Protein AF-A0A953W925-F1 (afdb_monomer)

Foldseek 3Di:
DDPPDDPCVLPPPPLDDDQLVPDPDQAQSDSWQFPPDPDTDDDDDPPDPDPCDDDDDDDDDDDDDDPDQWDADPDPPDPDGIDGDPDLDDPRRHLPDPSLVVCSVVRHGSSD

pLDDT: mean 77.15, std 16.93, range [35.47, 95.81]

Secondary structure (DSSP, 8-state):
--PPP-TTGGG-----PPPTTT--SSB-S--PPPTT-SS-------S-----PPPPP---------S--EEE---TTSS-SEEE-S-S--TT-BTT-TTHHHHHHHTS----

Radius of gyration: 17.95 Å; Cα contacts (8 Å, |Δi|>4): 95; chains: 1; bounding box: 37×46×54 Å

Mean predicted aligned error: 10.55 Å

Structure (mmCIF, N/CA/C/O backbone):
data_AF-A0A953W925-F1
#
_entry.id   AF-A0A953W925-F1
#
loop_
_atom_site.group_PDB
_atom_site.id
_atom_site.type_symbol
_atom_site.label_atom_id
_atom_site.label_alt_id
_atom_site.label_comp_id
_atom_site.label_asym_id
_atom_site.label_entity_id
_atom_site.label_seq_id
_atom_site.pdbx_PDB_ins_code
_atom_site.Cartn_x
_atom_site.Cartn_y
_atom_site.Cartn_z
_atom_site.occupancy
_atom_s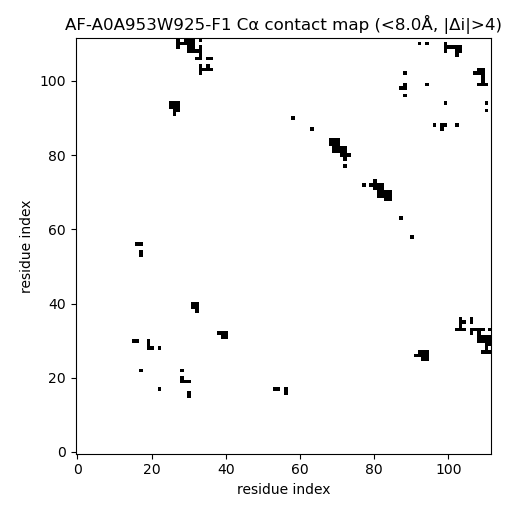ite.B_iso_or_equiv
_atom_site.auth_seq_id
_atom_site.auth_comp_id
_atom_site.auth_asym_id
_atom_site.auth_atom_id
_atom_site.pdbx_PDB_model_num
ATOM 1 N N . MET A 1 1 ? 0.758 34.241 -12.771 1.00 38.09 1 MET A N 1
ATOM 2 C CA . MET A 1 1 ? -0.060 33.370 -13.642 1.00 38.09 1 MET A CA 1
ATOM 3 C C . MET A 1 1 ? 0.405 31.938 -13.432 1.00 38.09 1 MET A C 1
ATOM 5 O O . MET A 1 1 ? 1.336 31.488 -14.083 1.00 38.09 1 MET A O 1
ATOM 9 N N . THR A 1 2 ? -0.145 31.274 -12.419 1.00 38.50 2 THR A N 1
ATOM 10 C CA . THR A 1 2 ? 0.159 29.880 -12.080 1.00 38.50 2 THR A CA 1
ATOM 11 C C . THR A 1 2 ? -0.428 28.980 -13.160 1.00 38.50 2 THR A C 1
ATOM 13 O O . THR A 1 2 ? -1.640 28.940 -13.356 1.00 38.50 2 THR A O 1
ATOM 16 N N . ARG A 1 3 ? 0.440 28.304 -13.915 1.00 41.81 3 ARG A N 1
ATOM 17 C CA . ARG A 1 3 ? 0.041 27.297 -14.901 1.00 41.81 3 ARG A CA 1
ATOM 18 C C . ARG A 1 3 ? -0.669 26.176 -14.138 1.00 41.81 3 ARG A C 1
ATOM 20 O O . ARG A 1 3 ? -0.060 25.560 -13.268 1.00 41.81 3 ARG A O 1
ATOM 27 N N . ALA A 1 4 ? -1.953 25.964 -14.418 1.00 45.94 4 ALA A N 1
ATOM 28 C CA . ALA A 1 4 ? -2.669 24.796 -13.927 1.00 45.94 4 ALA A CA 1
ATOM 29 C C . ALA A 1 4 ? -1.929 23.546 -14.422 1.00 45.94 4 ALA A C 1
ATOM 31 O O . ALA A 1 4 ? -1.647 23.433 -15.616 1.00 45.94 4 ALA A O 1
ATOM 32 N N . ALA A 1 5 ? -1.556 22.658 -13.500 1.00 47.78 5 ALA A N 1
ATOM 33 C CA . ALA A 1 5 ? -1.031 21.350 -13.854 1.00 47.78 5 ALA A CA 1
ATOM 34 C C . ALA A 1 5 ? -2.120 20.597 -14.628 1.00 47.78 5 ALA A C 1
ATOM 36 O O . ALA A 1 5 ? -3.270 20.554 -14.190 1.00 47.78 5 ALA A O 1
ATOM 37 N N . ASP A 1 6 ? -1.760 20.066 -15.794 1.00 44.81 6 ASP A N 1
ATOM 38 C CA . ASP A 1 6 ? -2.666 19.309 -16.649 1.00 44.81 6 ASP A CA 1
ATOM 39 C C . ASP A 1 6 ? -3.135 18.043 -15.901 1.00 44.81 6 ASP A C 1
ATOM 41 O O . ASP A 1 6 ? -2.304 17.186 -15.584 1.00 44.81 6 ASP A O 1
ATOM 45 N N . PRO A 1 7 ? -4.437 17.900 -15.588 1.00 45.41 7 PRO A N 1
ATOM 46 C CA . PRO A 1 7 ? -4.954 16.748 -14.853 1.00 45.41 7 PRO A CA 1
ATOM 47 C C . PRO A 1 7 ? -4.813 15.426 -15.628 1.00 45.41 7 PRO A C 1
ATOM 49 O O . PRO A 1 7 ? -4.974 14.360 -15.035 1.00 45.41 7 PRO A O 1
ATOM 52 N N . LEU A 1 8 ? -4.486 15.470 -16.926 1.00 41.72 8 LEU A N 1
ATOM 53 C CA . LEU A 1 8 ? -4.228 14.285 -17.749 1.00 41.72 8 LEU A CA 1
ATOM 54 C C . LEU A 1 8 ? -2.772 13.800 -17.689 1.00 41.72 8 LEU A C 1
ATOM 56 O O . LEU A 1 8 ? -2.513 12.636 -17.998 1.00 41.72 8 LEU A O 1
ATOM 60 N N . ALA A 1 9 ? -1.826 14.623 -17.221 1.00 40.31 9 ALA A N 1
ATOM 61 C CA . ALA A 1 9 ? -0.430 14.206 -17.049 1.00 40.31 9 ALA A CA 1
ATOM 62 C C . ALA A 1 9 ? -0.245 13.182 -15.910 1.00 40.31 9 ALA A C 1
ATOM 64 O O . ALA A 1 9 ? 0.750 12.467 -15.875 1.00 40.31 9 ALA A O 1
ATOM 65 N N . ALA A 1 10 ? -1.224 13.057 -15.006 1.00 38.75 10 ALA A N 1
ATOM 66 C CA . ALA A 1 10 ? -1.215 12.078 -13.917 1.00 38.75 10 ALA A CA 1
ATOM 67 C C . ALA A 1 10 ? -1.513 10.631 -14.373 1.00 38.75 10 ALA A C 1
ATOM 69 O O . ALA A 1 10 ? -1.456 9.709 -13.562 1.00 38.75 10 ALA A O 1
ATOM 70 N N . PHE A 1 11 ? -1.851 10.417 -15.652 1.00 35.47 11 PHE A N 1
ATOM 71 C CA . PHE A 1 11 ? -2.265 9.112 -16.184 1.00 35.47 11 PHE A CA 1
ATOM 72 C C . PHE A 1 11 ? -1.233 8.416 -17.077 1.00 35.47 11 PHE A C 1
ATOM 74 O O . PHE A 1 11 ? -1.544 7.379 -17.670 1.00 35.47 11 PHE A O 1
ATOM 81 N N . THR A 1 12 ? 0.013 8.890 -17.132 1.00 35.78 12 THR A N 1
ATOM 82 C CA . THR A 1 12 ? 1.114 8.046 -17.609 1.00 35.78 12 THR A CA 1
ATOM 83 C C . THR A 1 12 ? 1.436 7.034 -16.517 1.00 35.78 12 THR A C 1
ATOM 85 O O . THR A 1 12 ? 2.315 7.257 -15.690 1.00 35.78 12 THR A O 1
ATOM 88 N N . ARG A 1 13 ? 0.684 5.925 -16.472 1.00 44.69 13 ARG A N 1
ATOM 89 C CA . ARG A 1 13 ? 1.057 4.772 -15.649 1.00 44.69 13 ARG A CA 1
ATOM 90 C C . ARG A 1 13 ? 2.478 4.395 -16.058 1.00 44.69 13 ARG A C 1
ATOM 92 O O . ARG A 1 13 ? 2.672 3.906 -17.167 1.00 44.69 13 ARG A O 1
ATOM 99 N N . GLN A 1 14 ? 3.458 4.621 -15.188 1.00 42.22 14 GLN A N 1
ATOM 100 C CA . GLN A 1 14 ? 4.743 3.945 -15.290 1.00 42.22 14 GLN A CA 1
ATOM 101 C C . GLN A 1 14 ? 4.453 2.449 -15.118 1.00 42.22 14 GLN A C 1
ATOM 103 O O . GLN A 1 14 ? 4.356 1.935 -14.008 1.00 42.22 14 GLN A O 1
ATOM 108 N N . THR A 1 15 ? 4.158 1.760 -16.221 1.00 44.69 15 THR A N 1
ATOM 109 C CA . THR A 1 15 ? 3.774 0.341 -16.206 1.00 44.69 15 THR A CA 1
ATOM 110 C C . THR A 1 15 ? 4.974 -0.585 -16.122 1.00 44.69 15 THR A C 1
ATOM 112 O O . THR A 1 15 ? 4.805 -1.791 -15.956 1.00 44.69 15 THR A O 1
ATOM 115 N N . GLU A 1 16 ? 6.179 -0.037 -16.206 1.00 52.75 16 GLU A N 1
ATOM 116 C CA . GLU A 1 16 ? 7.408 -0.803 -16.275 1.00 52.75 16 GLU A CA 1
ATOM 117 C C . GLU A 1 16 ? 8.236 -0.547 -15.025 1.00 52.75 16 GLU A C 1
ATOM 119 O O . GLU A 1 16 ? 9.067 0.354 -14.962 1.00 52.75 16 GLU A O 1
ATOM 124 N N . GLY A 1 17 ? 7.978 -1.355 -13.995 1.00 51.94 17 GLY A N 1
ATOM 125 C CA . GLY A 1 17 ? 8.949 -1.522 -12.925 1.00 51.94 17 GLY A CA 1
ATOM 126 C C . GLY A 1 17 ? 10.288 -2.021 -13.496 1.00 51.94 17 GLY A C 1
ATOM 127 O O . GLY A 1 17 ? 10.312 -2.679 -14.546 1.00 51.94 17 GLY A O 1
ATOM 128 N N . PRO A 1 18 ? 11.408 -1.721 -12.824 1.00 54.47 18 PRO A N 1
ATOM 129 C 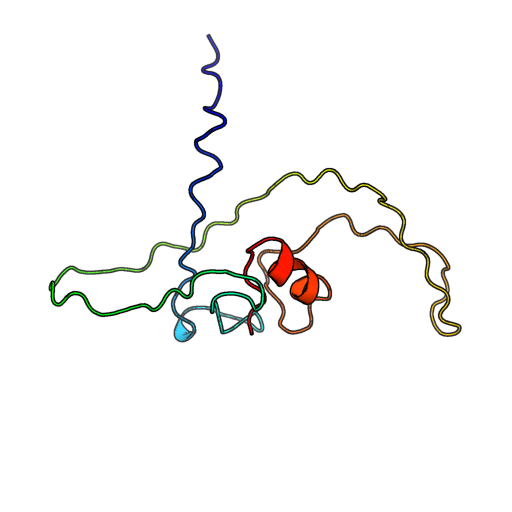CA . PRO A 1 18 ? 12.716 -2.210 -13.219 1.00 54.47 18 PRO A CA 1
ATOM 130 C C . PRO A 1 18 ? 12.705 -3.739 -13.231 1.00 54.47 18 PRO A C 1
ATOM 132 O O . PRO A 1 18 ? 11.892 -4.363 -12.529 1.00 54.47 18 PRO A O 1
ATOM 135 N N . PRO A 1 19 ? 13.577 -4.359 -14.036 1.00 56.78 19 PRO A N 1
ATOM 136 C CA . PRO A 1 19 ? 13.667 -5.802 -14.069 1.00 56.78 19 PRO A CA 1
ATOM 137 C C . PRO A 1 19 ? 13.947 -6.358 -12.650 1.00 56.78 19 PRO A C 1
ATOM 139 O O . PRO A 1 19 ? 14.535 -5.675 -11.800 1.00 56.78 19 PRO A O 1
ATOM 142 N N . PRO A 1 20 ? 13.436 -7.568 -12.334 1.00 56.03 20 PRO A N 1
ATOM 143 C CA . PRO A 1 20 ? 13.420 -8.136 -10.980 1.00 56.03 20 PRO A CA 1
ATOM 144 C C . PRO A 1 20 ? 14.764 -8.105 -10.254 1.00 56.03 20 PRO A C 1
ATOM 146 O O . PRO A 1 20 ? 14.817 -8.038 -9.028 1.00 56.03 20 PRO A O 1
ATOM 149 N N . ASP A 1 21 ? 15.843 -8.219 -11.016 1.00 58.50 21 ASP A N 1
ATOM 150 C CA . ASP A 1 21 ? 17.236 -8.280 -10.602 1.00 58.50 21 ASP A CA 1
ATOM 151 C C . ASP A 1 21 ? 17.771 -6.949 -10.051 1.00 58.50 21 ASP A C 1
ATOM 153 O O . ASP A 1 21 ? 18.658 -6.973 -9.198 1.00 58.50 21 ASP A O 1
ATOM 157 N N . GLN A 1 22 ? 17.178 -5.811 -10.419 1.00 61.91 22 GLN A N 1
ATOM 158 C CA . GLN A 1 22 ? 17.632 -4.480 -9.994 1.00 61.91 22 GLN A CA 1
ATOM 159 C C . GLN A 1 22 ? 16.995 -3.976 -8.692 1.00 61.91 22 GLN A C 1
ATOM 161 O O . GLN A 1 22 ? 17.512 -3.055 -8.053 1.00 61.91 22 GLN A O 1
ATOM 166 N N . ALA A 1 23 ? 15.896 -4.585 -8.242 1.00 63.72 23 ALA A N 1
ATOM 167 C CA . ALA A 1 23 ? 15.231 -4.182 -7.007 1.00 63.72 23 ALA A CA 1
ATOM 168 C C . ALA A 1 23 ? 16.023 -4.649 -5.769 1.00 63.72 23 ALA A C 1
ATOM 170 O O . ALA A 1 23 ? 16.013 -5.829 -5.411 1.00 63.72 23 ALA A O 1
ATOM 171 N N . LYS A 1 24 ? 16.698 -3.730 -5.067 1.00 65.44 24 LYS A N 1
ATOM 172 C CA . LYS A 1 24 ? 17.314 -4.022 -3.759 1.00 65.44 24 LYS A CA 1
ATOM 173 C C . LYS A 1 24 ? 16.226 -4.149 -2.682 1.00 65.44 24 LYS A C 1
ATOM 175 O O . LYS A 1 24 ? 15.337 -3.310 -2.594 1.00 65.44 24 LYS A O 1
ATOM 180 N N . GLY A 1 25 ? 16.316 -5.172 -1.826 1.00 73.25 25 GLY A N 1
ATOM 181 C CA . GLY A 1 25 ? 15.430 -5.354 -0.665 1.00 73.25 25 GLY A CA 1
ATOM 182 C C . GLY A 1 25 ? 14.488 -6.561 -0.750 1.00 73.25 25 GLY A C 1
ATOM 183 O O . GLY A 1 25 ? 14.658 -7.452 -1.577 1.00 73.25 25 GLY A O 1
ATOM 184 N N . ARG A 1 26 ? 13.500 -6.610 0.157 1.00 72.06 26 ARG A N 1
ATOM 185 C CA . ARG A 1 26 ? 12.518 -7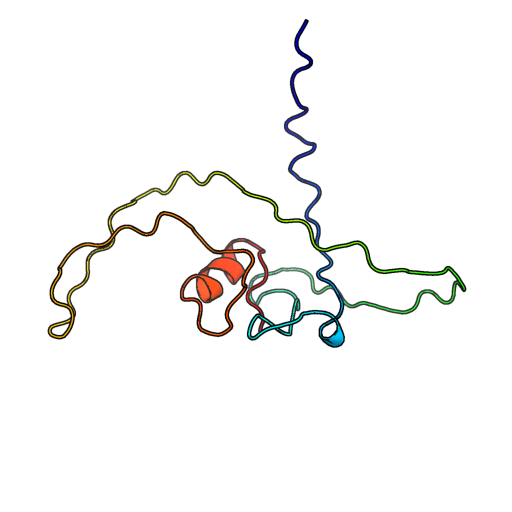.714 0.291 1.00 72.06 26 ARG A CA 1
ATOM 186 C C . ARG A 1 26 ? 11.151 -7.393 -0.339 1.00 72.06 26 ARG A C 1
ATOM 188 O O . ARG A 1 26 ? 10.126 -7.952 0.059 1.00 72.06 26 ARG A O 1
ATOM 195 N N . GLY A 1 27 ? 11.134 -6.450 -1.278 1.00 79.06 27 GLY A N 1
ATOM 196 C CA . GLY A 1 27 ? 9.945 -6.085 -2.040 1.00 79.06 27 GLY A CA 1
ATOM 197 C C . GLY A 1 27 ? 9.542 -7.154 -3.057 1.00 79.06 27 GLY A C 1
ATOM 198 O O . GLY A 1 27 ? 10.197 -8.185 -3.216 1.00 79.06 27 GLY A O 1
ATOM 199 N N . ALA A 1 28 ? 8.442 -6.889 -3.756 1.00 79.44 28 ALA A N 1
ATOM 200 C CA . ALA A 1 28 ? 8.006 -7.624 -4.934 1.00 79.44 28 ALA A CA 1
ATOM 201 C C . ALA A 1 28 ? 9.173 -7.860 -5.891 1.00 79.44 28 ALA A C 1
ATOM 203 O O . ALA A 1 28 ? 9.856 -6.913 -6.267 1.00 79.44 28 ALA A O 1
ATOM 204 N N . ARG A 1 29 ? 9.352 -9.100 -6.342 1.00 78.81 29 ARG A N 1
ATOM 205 C CA . ARG A 1 29 ? 10.292 -9.415 -7.430 1.00 78.81 29 ARG A CA 1
ATOM 206 C C . ARG A 1 29 ? 9.593 -9.529 -8.784 1.00 78.81 29 ARG A C 1
ATOM 208 O O . ARG A 1 29 ? 10.244 -9.747 -9.788 1.00 78.81 29 ARG A O 1
ATOM 215 N N . SER A 1 30 ? 8.271 -9.405 -8.812 1.00 78.75 30 SER A N 1
ATOM 216 C CA . SER A 1 30 ? 7.457 -9.489 -10.021 1.00 78.75 30 SER A CA 1
ATOM 217 C C . SER A 1 30 ? 6.696 -8.185 -10.216 1.00 78.75 30 SER A C 1
ATOM 219 O O . SER A 1 30 ? 6.200 -7.607 -9.248 1.00 78.75 30 SER A O 1
ATOM 221 N N . ASN A 1 31 ? 6.569 -7.764 -11.472 1.00 79.25 31 ASN A N 1
ATOM 222 C CA . ASN A 1 31 ? 5.601 -6.763 -11.904 1.00 79.25 31 ASN A CA 1
ATOM 223 C C . ASN A 1 31 ? 4.659 -7.328 -12.981 1.00 79.25 31 ASN A C 1
ATOM 225 O O . ASN A 1 31 ? 4.244 -6.613 -13.890 1.00 79.25 31 A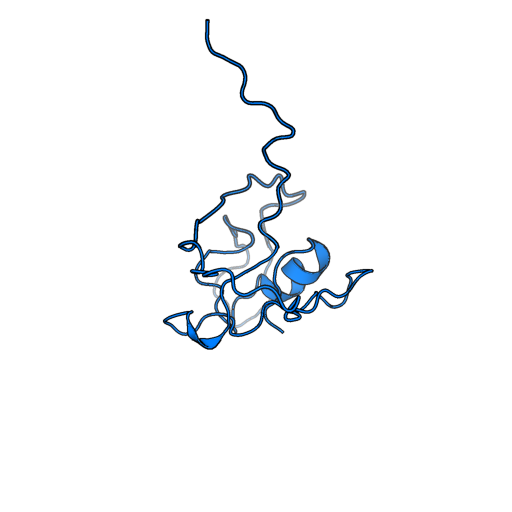SN A O 1
ATOM 229 N N . ARG A 1 32 ? 4.353 -8.632 -12.917 1.00 81.94 32 ARG A N 1
ATOM 230 C CA . ARG A 1 32 ? 3.401 -9.255 -13.844 1.00 81.94 32 ARG A CA 1
ATOM 231 C C . ARG A 1 32 ? 2.024 -8.608 -13.723 1.00 81.94 32 ARG A C 1
ATOM 233 O O . ARG A 1 32 ? 1.622 -8.163 -12.644 1.00 81.94 32 ARG A O 1
ATOM 240 N N . SER A 1 33 ? 1.294 -8.599 -14.838 1.00 85.69 33 SER A N 1
ATOM 241 C CA . SER A 1 33 ? -0.098 -8.154 -14.863 1.00 85.69 33 SER A CA 1
ATOM 242 C C . SER A 1 33 ? -0.923 -8.878 -13.799 1.00 85.69 33 SER A C 1
ATOM 244 O O . SER A 1 33 ? -0.822 -10.093 -13.621 1.00 85.69 33 SER A O 1
ATOM 246 N N . GLY A 1 34 ? -1.739 -8.109 -13.076 1.00 84.00 34 GLY A N 1
ATOM 247 C CA . GLY A 1 34 ? -2.583 -8.635 -12.011 1.00 84.00 34 GLY A CA 1
ATOM 248 C C . GLY A 1 34 ? -3.679 -9.564 -12.536 1.00 84.00 34 GLY A C 1
ATOM 249 O O . GLY A 1 34 ? -4.087 -9.494 -13.690 1.00 84.00 34 GLY A O 1
ATOM 250 N N . ARG A 1 35 ? -4.218 -10.401 -11.644 1.00 85.31 35 ARG A N 1
ATO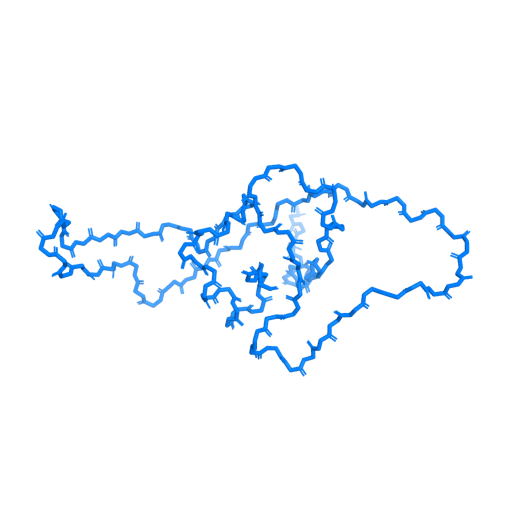M 251 C CA . ARG A 1 35 ? -5.264 -11.398 -11.945 1.00 85.31 35 ARG A CA 1
ATOM 252 C C . ARG A 1 35 ? -6.498 -10.841 -12.672 1.00 85.31 35 ARG A C 1
ATOM 254 O O . ARG A 1 35 ? -7.150 -11.587 -13.394 1.00 85.31 35 ARG A O 1
ATOM 261 N N . PHE A 1 36 ? -6.862 -9.585 -12.419 1.00 89.62 36 PHE A N 1
ATOM 262 C CA . PHE A 1 36 ? -8.088 -8.970 -12.943 1.00 89.62 36 PHE A CA 1
ATOM 263 C C . PHE A 1 36 ? -7.846 -8.076 -14.167 1.00 89.62 36 PHE A C 1
ATOM 265 O O . PHE A 1 36 ? -8.791 -7.478 -14.682 1.00 89.62 36 PHE A O 1
ATOM 272 N N . GLU A 1 37 ? -6.601 -7.984 -14.639 1.00 87.94 37 GLU A N 1
ATOM 273 C CA . GLU A 1 37 ? -6.270 -7.228 -15.841 1.00 87.94 37 GLU A CA 1
ATOM 274 C C . GLU A 1 37 ? -6.758 -7.957 -17.094 1.00 87.94 37 GLU A C 1
ATOM 276 O O . GLU A 1 37 ? -6.615 -9.171 -17.228 1.00 87.94 37 GLU A O 1
ATOM 281 N N . LYS A 1 38 ? -7.320 -7.200 -18.044 1.00 89.75 38 LYS A N 1
ATOM 282 C CA . LYS A 1 38 ? -7.764 -7.757 -19.333 1.00 89.75 38 LYS A CA 1
ATOM 283 C C . LYS A 1 38 ? -6.594 -8.126 -20.242 1.00 89.75 38 LYS A C 1
ATOM 285 O O . LYS A 1 38 ? -6.748 -8.982 -21.106 1.00 89.75 38 LYS A O 1
ATOM 290 N N . LEU A 1 39 ? -5.467 -7.433 -20.087 1.00 89.50 39 LEU A N 1
ATOM 291 C CA . LEU A 1 39 ? -4.292 -7.553 -20.942 1.00 89.50 39 LEU A CA 1
ATOM 292 C C . LEU A 1 39 ? -3.062 -7.892 -20.096 1.00 89.50 39 LEU A C 1
ATOM 294 O O . LEU A 1 39 ? -2.814 -7.282 -19.051 1.00 89.50 39 LEU A O 1
ATOM 298 N N . ALA A 1 40 ? -2.268 -8.844 -20.581 1.00 86.00 40 ALA A N 1
ATOM 299 C CA . ALA A 1 40 ? -0.934 -9.110 -20.066 1.00 86.00 40 ALA A CA 1
ATOM 300 C C . ALA A 1 40 ? 0.100 -8.282 -20.842 1.00 86.00 40 ALA A C 1
ATOM 302 O O . ALA A 1 40 ? -0.081 -8.024 -22.032 1.00 86.00 40 ALA A O 1
ATOM 303 N N . ARG A 1 41 ? 1.167 -7.855 -20.163 1.00 81.38 41 ARG A N 1
ATOM 304 C CA . ARG A 1 41 ? 2.342 -7.247 -20.795 1.00 81.38 41 ARG A CA 1
ATOM 305 C C . ARG A 1 41 ? 3.548 -8.140 -20.557 1.00 81.38 41 ARG A C 1
ATOM 307 O O . ARG A 1 41 ? 3.726 -8.644 -19.449 1.00 81.38 41 ARG A O 1
ATOM 314 N N . GLU A 1 42 ? 4.362 -8.292 -21.586 1.00 81.38 42 GLU A N 1
ATOM 315 C CA . GLU A 1 42 ? 5.622 -9.022 -21.550 1.00 81.38 42 GLU A CA 1
ATOM 316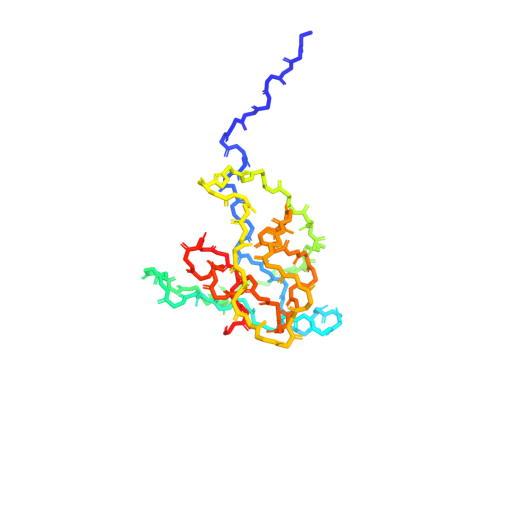 C C . GLU A 1 42 ? 6.699 -8.129 -22.159 1.00 81.38 42 GLU A C 1
ATOM 318 O O . GLU A 1 42 ? 6.445 -7.448 -23.153 1.00 81.38 42 GLU A O 1
ATOM 323 N N . ARG A 1 43 ? 7.877 -8.096 -21.527 1.00 76.38 43 ARG A N 1
ATOM 324 C CA . ARG A 1 43 ? 9.048 -7.439 -22.106 1.00 76.38 43 ARG A CA 1
ATOM 325 C C . ARG A 1 43 ? 9.635 -8.368 -23.154 1.00 76.38 43 ARG A C 1
ATOM 327 O O . ARG A 1 43 ? 9.959 -9.509 -22.839 1.00 76.38 43 ARG A O 1
ATOM 334 N N . VAL A 1 44 ? 9.764 -7.861 -24.369 1.00 81.50 44 VAL A N 1
ATOM 335 C CA . VAL A 1 44 ? 10.347 -8.571 -25.503 1.00 81.50 44 VAL A CA 1
ATOM 336 C C . VAL A 1 44 ? 11.411 -7.663 -26.096 1.00 81.50 44 VAL A C 1
ATOM 338 O O . VAL A 1 44 ? 11.193 -6.457 -26.190 1.00 81.50 44 VAL A O 1
ATOM 341 N N . ASP A 1 45 ? 12.547 -8.252 -26.451 1.00 81.56 45 ASP A N 1
ATOM 342 C CA . ASP A 1 45 ? 13.589 -7.582 -27.222 1.00 81.56 45 ASP A CA 1
ATOM 343 C C . ASP A 1 45 ? 13.040 -7.249 -28.617 1.00 81.56 45 ASP A C 1
ATOM 345 O O . ASP A 1 45 ? 12.544 -8.130 -29.327 1.00 81.56 45 ASP A O 1
ATOM 349 N N . ASP A 1 46 ? 13.067 -5.971 -28.982 1.00 82.25 46 ASP A N 1
ATOM 350 C CA . ASP A 1 46 ? 12.579 -5.482 -30.268 1.00 82.25 46 ASP A CA 1
ATOM 351 C C . ASP A 1 46 ? 13.639 -5.569 -31.385 1.00 82.25 46 ASP A C 1
ATOM 353 O O . ASP A 1 46 ? 13.332 -5.275 -32.544 1.00 82.25 46 ASP A O 1
ATOM 357 N N . GLY A 1 47 ? 14.851 -6.041 -31.066 1.00 85.88 47 GLY A N 1
ATOM 358 C CA . GLY A 1 47 ? 15.955 -6.265 -31.998 1.00 85.88 47 GLY A CA 1
ATOM 359 C C . GLY A 1 47 ? 16.741 -5.003 -32.350 1.00 85.88 47 GLY A C 1
ATOM 360 O O . GLY A 1 47 ? 17.559 -5.042 -33.275 1.00 85.88 47 GLY A O 1
ATOM 361 N N . TRP A 1 48 ? 16.491 -3.891 -31.656 1.00 84.31 48 TRP A N 1
ATOM 362 C CA . TRP A 1 48 ? 17.217 -2.641 -31.838 1.00 84.31 48 TRP A CA 1
ATOM 363 C C . TRP A 1 48 ? 18.346 -2.530 -30.812 1.00 84.31 48 TRP A C 1
ATOM 365 O O . TRP A 1 48 ? 18.129 -2.644 -29.612 1.00 84.31 48 TRP A O 1
ATOM 375 N N . ASP A 1 49 ? 19.561 -2.261 -31.291 1.00 77.31 49 ASP A N 1
ATOM 376 C CA . ASP A 1 49 ? 20.751 -2.083 -30.449 1.00 77.31 49 ASP A CA 1
ATOM 377 C C . ASP A 1 49 ? 20.791 -0.650 -29.889 1.00 77.31 49 ASP A C 1
ATOM 379 O O . ASP A 1 49 ? 21.563 0.207 -30.327 1.00 77.31 49 ASP A O 1
ATOM 383 N N . ILE A 1 50 ? 19.837 -0.351 -29.005 1.00 80.25 50 ILE A N 1
ATOM 384 C CA . ILE A 1 50 ? 19.748 0.907 -28.261 1.00 80.25 50 ILE A CA 1
ATOM 385 C C . ILE A 1 50 ? 20.159 0.613 -26.821 1.00 80.25 50 ILE A C 1
ATOM 387 O O . ILE A 1 50 ? 19.653 -0.328 -26.212 1.00 80.25 50 ILE A O 1
ATOM 391 N N . ASP A 1 51 ? 21.039 1.447 -26.264 1.00 70.12 51 ASP A N 1
ATOM 392 C CA . ASP A 1 51 ? 21.382 1.402 -24.843 1.00 70.12 51 ASP A CA 1
ATOM 393 C C . ASP A 1 51 ? 20.131 1.704 -23.993 1.00 70.12 51 ASP A C 1
ATOM 395 O O . ASP A 1 51 ? 19.786 2.861 -23.738 1.00 70.12 51 ASP A O 1
ATOM 399 N N . ASP A 1 52 ? 19.430 0.652 -23.568 1.00 69.25 52 ASP A N 1
ATOM 400 C CA . ASP A 1 52 ? 18.252 0.722 -22.698 1.00 69.25 52 ASP A CA 1
ATOM 401 C C . ASP A 1 52 ? 18.686 0.737 -21.224 1.00 69.25 52 ASP A C 1
ATOM 403 O O . ASP A 1 52 ? 18.508 -0.223 -20.467 1.00 69.25 52 ASP A O 1
ATOM 407 N N . GLU A 1 53 ? 19.338 1.832 -20.810 1.00 71.94 53 GLU A N 1
ATOM 408 C CA . GLU A 1 53 ? 19.629 2.046 -19.395 1.00 71.94 53 GLU A CA 1
ATOM 409 C C . GLU A 1 53 ? 18.317 2.267 -18.622 1.00 71.94 53 GLU A C 1
ATOM 411 O O . GLU A 1 53 ? 17.584 3.231 -18.876 1.00 71.94 53 GLU A O 1
ATOM 416 N N . PRO A 1 54 ? 18.010 1.421 -17.625 1.00 67.81 54 PRO A N 1
ATOM 417 C CA . PRO A 1 54 ? 16.750 1.519 -16.917 1.00 67.81 54 PRO A CA 1
ATOM 418 C C . PRO A 1 54 ? 16.698 2.806 -16.103 1.00 67.81 54 PRO A C 1
ATOM 420 O O . PRO A 1 54 ? 17.572 3.103 -15.284 1.00 67.81 54 PRO A O 1
ATOM 423 N N . ALA A 1 55 ? 15.613 3.553 -16.297 1.00 72.81 55 ALA A N 1
ATOM 424 C CA . ALA A 1 55 ? 15.365 4.770 -15.548 1.00 72.81 55 ALA A CA 1
ATOM 425 C C . ALA A 1 55 ? 15.340 4.497 -14.029 1.00 72.81 55 ALA A C 1
ATOM 427 O O . ALA A 1 55 ? 14.843 3.456 -13.580 1.00 72.81 55 ALA A O 1
ATOM 428 N N . PRO A 1 56 ? 15.815 5.450 -13.206 1.00 74.31 56 PRO A N 1
ATOM 429 C CA . PRO A 1 56 ? 15.723 5.322 -11.763 1.00 74.31 56 PRO A CA 1
ATOM 430 C C . PRO A 1 56 ? 14.259 5.225 -11.328 1.00 74.31 56 PRO A C 1
ATOM 432 O O . PRO A 1 56 ? 13.390 5.938 -11.839 1.00 74.31 56 PRO A O 1
ATOM 435 N N . LEU A 1 57 ? 14.012 4.371 -10.335 1.00 75.25 57 LEU A N 1
ATOM 436 C CA . LEU A 1 57 ? 12.715 4.244 -9.681 1.00 75.25 57 LEU A CA 1
ATOM 437 C C . LEU A 1 57 ? 12.251 5.596 -9.136 1.00 75.25 57 LEU A C 1
ATOM 439 O O . LEU A 1 57 ? 12.961 6.237 -8.359 1.00 75.25 57 LEU A O 1
ATOM 443 N N . LYS A 1 58 ? 11.042 6.005 -9.523 1.00 82.00 58 LYS A N 1
ATOM 444 C CA . LYS A 1 58 ? 10.377 7.195 -8.996 1.00 82.00 58 LYS A CA 1
ATOM 445 C C . LYS A 1 58 ? 9.160 6.779 -8.188 1.00 82.00 58 LYS A C 1
ATOM 447 O O . LYS A 1 58 ? 8.425 5.874 -8.576 1.00 82.00 58 LYS A O 1
ATOM 452 N N . THR A 1 59 ? 8.963 7.450 -7.061 1.00 84.38 59 THR A N 1
ATOM 453 C CA . THR A 1 59 ? 7.778 7.256 -6.232 1.00 84.38 59 THR A CA 1
ATOM 454 C C . THR A 1 59 ? 6.699 8.231 -6.664 1.00 84.38 59 THR A C 1
ATOM 456 O O . THR A 1 59 ? 6.860 9.442 -6.516 1.00 84.38 59 THR A O 1
ATOM 459 N N . ASP A 1 60 ? 5.578 7.689 -7.127 1.00 85.69 60 ASP A N 1
ATOM 460 C CA . ASP A 1 60 ? 4.354 8.444 -7.359 1.00 85.69 60 ASP A CA 1
ATOM 461 C C . ASP A 1 60 ? 3.382 8.255 -6.191 1.00 85.69 60 ASP A C 1
ATOM 463 O O . ASP A 1 60 ? 3.115 7.137 -5.740 1.00 85.69 60 ASP A O 1
ATOM 467 N N . VAL A 1 61 ? 2.820 9.363 -5.706 1.00 88.88 61 VAL A N 1
ATOM 468 C CA . VAL A 1 61 ? 1.826 9.367 -4.628 1.00 88.88 61 VAL A CA 1
ATOM 469 C C . VAL A 1 61 ? 0.482 9.786 -5.202 1.00 88.88 61 VAL A C 1
ATOM 471 O O . VAL A 1 61 ? 0.331 10.882 -5.733 1.00 88.88 61 VAL A O 1
ATOM 474 N N . THR A 1 62 ? -0.514 8.913 -5.070 1.00 87.81 62 THR A N 1
ATOM 475 C CA . THR A 1 62 ? -1.892 9.189 -5.494 1.00 87.81 62 THR A CA 1
ATOM 476 C C . THR A 1 62 ? -2.777 9.407 -4.275 1.00 87.81 62 THR A C 1
ATOM 478 O O . THR A 1 62 ? -2.776 8.593 -3.351 1.00 87.81 62 THR A O 1
ATOM 481 N N . LEU A 1 63 ? -3.560 10.487 -4.278 1.00 90.75 63 LEU A N 1
ATOM 482 C CA . LEU A 1 63 ? -4.567 10.730 -3.248 1.00 90.75 63 LEU A CA 1
ATOM 483 C C . LEU A 1 63 ? -5.783 9.829 -3.488 1.00 90.75 63 LEU A C 1
ATOM 485 O O . LEU A 1 63 ? -6.382 9.854 -4.562 1.00 90.75 63 LEU A O 1
ATOM 489 N N . GLU A 1 64 ? -6.167 9.052 -2.478 1.00 85.12 64 GLU A N 1
ATOM 490 C CA . GLU A 1 64 ? -7.365 8.213 -2.516 1.00 85.12 64 GLU A CA 1
ATOM 491 C C . GLU A 1 64 ? -8.470 8.825 -1.645 1.00 85.12 64 GLU A C 1
ATOM 493 O O . GLU A 1 64 ? -8.215 9.322 -0.550 1.00 85.12 64 GLU A O 1
ATOM 498 N N . THR A 1 65 ? -9.719 8.749 -2.109 1.00 89.56 65 THR A N 1
ATOM 499 C CA . THR A 1 65 ? -10.904 9.037 -1.291 1.00 89.56 65 THR A CA 1
ATOM 500 C C . THR A 1 65 ? -11.619 7.727 -0.950 1.00 89.56 65 THR A C 1
ATOM 502 O O . THR A 1 65 ? -12.373 7.204 -1.778 1.00 89.56 65 THR A O 1
ATOM 505 N N . PRO A 1 66 ? -11.392 7.151 0.243 1.00 86.62 66 PRO A N 1
ATOM 506 C CA . PRO A 1 66 ? -12.025 5.898 0.617 1.00 86.62 66 PRO A CA 1
ATOM 507 C C . PRO A 1 66 ? -13.504 6.112 0.957 1.00 86.62 66 PRO A C 1
ATOM 509 O O . PRO A 1 66 ? -13.887 7.105 1.570 1.00 86.62 66 PRO A O 1
ATOM 512 N N . ARG A 1 67 ? -14.350 5.120 0.644 1.00 89.62 67 ARG A N 1
ATOM 513 C CA . ARG A 1 67 ? -15.757 5.117 1.099 1.00 89.62 67 ARG A CA 1
ATOM 514 C C . ARG A 1 67 ? -15.883 4.992 2.620 1.00 89.62 67 ARG A C 1
ATOM 516 O O . ARG A 1 67 ? -16.846 5.483 3.197 1.00 89.62 67 ARG A O 1
ATOM 523 N N . LYS A 1 68 ? -14.941 4.289 3.256 1.00 90.31 68 LYS A N 1
ATOM 524 C CA . LYS A 1 68 ? -14.827 4.117 4.710 1.00 90.31 68 LYS A CA 1
ATOM 525 C C . LYS A 1 68 ? -13.348 4.096 5.082 1.00 90.31 68 LYS A C 1
ATOM 527 O O . LYS A 1 68 ? -12.596 3.328 4.489 1.00 90.31 68 LYS A O 1
ATOM 532 N N . ILE A 1 69 ? -12.956 4.922 6.049 1.00 91.12 69 ILE A N 1
ATOM 533 C CA . ILE A 1 69 ? -11.567 5.014 6.530 1.00 91.12 69 ILE A CA 1
ATOM 534 C C . ILE A 1 69 ? -11.303 4.148 7.771 1.00 91.12 69 ILE A C 1
ATOM 536 O O . ILE A 1 69 ? -10.171 3.732 8.003 1.00 91.12 69 ILE A O 1
ATOM 540 N N . ILE A 1 70 ? -12.349 3.850 8.550 1.00 93.50 70 ILE A N 1
ATOM 541 C CA . ILE A 1 70 ? -12.262 3.015 9.751 1.00 93.50 70 ILE A CA 1
ATOM 542 C C . ILE A 1 70 ? -12.501 1.557 9.363 1.00 93.50 70 ILE A C 1
ATOM 544 O O . ILE A 1 70 ? -13.545 1.221 8.797 1.00 93.50 70 ILE A O 1
ATOM 548 N N . ASN A 1 71 ? -11.537 0.706 9.696 1.00 91.50 71 ASN A N 1
ATOM 549 C CA . ASN A 1 71 ? -11.655 -0.741 9.636 1.00 91.50 71 ASN A CA 1
ATOM 550 C C . ASN A 1 71 ? -12.037 -1.291 11.014 1.00 91.50 71 ASN A C 1
ATOM 552 O O . ASN A 1 71 ? -11.493 -0.835 12.017 1.00 91.50 71 ASN A O 1
ATOM 556 N N . TYR A 1 72 ? -12.931 -2.277 11.051 1.00 94.12 72 TYR A N 1
ATOM 557 C CA . TYR A 1 72 ? -13.374 -2.934 12.281 1.00 94.12 72 TYR A CA 1
ATOM 558 C C . TYR A 1 72 ? -12.715 -4.308 12.396 1.00 94.12 72 TYR A C 1
ATOM 560 O O . TYR A 1 72 ? -12.629 -5.038 11.409 1.00 94.12 72 TYR A O 1
ATOM 568 N N . ILE A 1 73 ? -12.214 -4.640 13.583 1.00 94.25 73 ILE A N 1
ATOM 569 C CA . ILE A 1 73 ? -11.462 -5.869 13.846 1.00 94.25 73 ILE A CA 1
ATOM 570 C C . ILE A 1 73 ? -12.157 -6.637 14.966 1.00 94.25 73 ILE A C 1
ATOM 572 O O . ILE A 1 73 ? -12.309 -6.131 16.070 1.00 94.25 73 ILE A O 1
ATOM 576 N N . GLU A 1 74 ? -12.546 -7.877 14.677 1.00 95.44 74 GLU A N 1
ATOM 577 C CA . GLU A 1 74 ? -13.275 -8.756 15.608 1.00 95.44 74 GLU A CA 1
ATOM 578 C C . GLU A 1 74 ? -12.386 -9.877 16.177 1.00 95.44 74 GLU A C 1
ATOM 580 O O . GLU A 1 74 ? -12.863 -10.839 16.773 1.00 95.44 74 GLU A O 1
ATOM 585 N N . SER A 1 75 ? -11.069 -9.786 15.971 1.00 95.19 75 SER A N 1
ATOM 586 C CA . SER A 1 75 ? -10.136 -10.820 16.419 1.00 95.19 75 SER A CA 1
ATOM 587 C C . SER A 1 75 ? -9.922 -10.753 17.935 1.00 95.19 75 SER A C 1
ATOM 589 O O . SER A 1 75 ? -9.517 -9.700 18.429 1.00 95.19 75 SER A O 1
ATOM 591 N N . PRO A 1 76 ? -10.061 -11.872 18.674 1.00 94.75 76 PRO A N 1
ATOM 592 C CA . PRO A 1 76 ? -9.843 -11.899 20.123 1.00 94.75 76 PRO A CA 1
ATOM 593 C C . PRO A 1 76 ? -8.372 -11.687 20.514 1.00 94.75 76 PRO A C 1
ATOM 595 O O . PRO A 1 76 ? -8.063 -11.479 21.683 1.00 94.75 76 PRO A O 1
ATOM 598 N N . PHE A 1 77 ? -7.455 -11.755 19.545 1.00 95.81 77 PHE A N 1
ATOM 599 C CA . PHE A 1 77 ? -6.014 -11.603 19.758 1.00 95.81 77 PHE A CA 1
ATOM 600 C C . PHE A 1 77 ? -5.513 -10.178 19.507 1.00 95.81 77 PHE A C 1
ATOM 602 O O . PHE A 1 77 ? -4.340 -9.888 19.736 1.00 95.81 77 PHE A O 1
ATOM 609 N N . VAL A 1 78 ? -6.372 -9.293 19.003 1.00 92.50 78 VAL A N 1
ATOM 610 C CA . VAL A 1 78 ? -6.017 -7.911 18.689 1.00 92.50 78 VAL A CA 1
ATOM 611 C C . VAL A 1 78 ? -6.633 -7.017 19.759 1.00 92.50 78 VAL A C 1
ATOM 613 O O . VAL A 1 78 ? -7.846 -6.980 19.917 1.00 92.50 78 VAL A O 1
ATOM 616 N N . GLY A 1 79 ? -5.802 -6.287 20.508 1.00 95.56 79 GLY A N 1
ATOM 617 C CA . GLY A 1 79 ? -6.235 -5.457 21.644 1.00 95.56 79 GLY A CA 1
ATOM 618 C C . GLY A 1 79 ? -7.017 -4.187 21.278 1.00 95.56 79 GLY A C 1
ATOM 619 O O . GLY A 1 79 ? -7.103 -3.274 22.094 1.00 95.56 79 GLY A O 1
ATOM 620 N N . PHE A 1 80 ? -7.531 -4.088 20.052 1.00 94.69 80 PHE A N 1
ATOM 621 C CA . PHE A 1 80 ? -8.290 -2.950 19.543 1.00 94.69 80 PHE A CA 1
ATOM 622 C C . PHE A 1 80 ? -9.353 -3.413 18.541 1.00 94.69 80 PHE A C 1
ATOM 624 O O . PHE A 1 80 ? -9.134 -4.358 17.785 1.00 94.69 80 PHE A O 1
ATOM 631 N N . ASP A 1 81 ? -10.487 -2.709 18.511 1.00 95.75 81 ASP A N 1
ATOM 632 C CA . ASP A 1 81 ? -11.639 -3.008 17.649 1.00 95.75 81 ASP A CA 1
ATOM 633 C C . ASP A 1 81 ? -11.654 -2.179 16.354 1.00 95.75 81 ASP A C 1
ATOM 635 O O . ASP A 1 81 ? -12.433 -2.462 15.444 1.00 95.75 81 ASP A O 1
ATOM 639 N N . ARG A 1 82 ? -10.815 -1.138 16.259 1.00 95.75 82 ARG A N 1
ATOM 640 C CA . ARG A 1 82 ? -10.798 -0.179 15.145 1.00 95.75 82 ARG A CA 1
ATOM 641 C C . ARG A 1 82 ? -9.385 0.163 14.708 1.00 95.75 82 ARG A C 1
ATOM 643 O O . ARG A 1 82 ? -8.513 0.412 15.536 1.00 95.75 82 ARG A O 1
ATOM 650 N N . SER A 1 83 ? -9.174 0.250 13.400 1.00 93.00 83 SER A N 1
ATOM 651 C CA . SER A 1 83 ? -7.922 0.736 12.820 1.00 93.00 83 SER A CA 1
ATOM 652 C C . SER A 1 83 ? -8.152 1.674 11.642 1.00 93.00 83 SER A C 1
ATOM 654 O O . SER A 1 83 ? -9.214 1.683 11.019 1.00 93.00 83 SER A O 1
ATOM 656 N N . ILE A 1 84 ? -7.134 2.480 11.344 1.00 92.12 84 ILE A N 1
ATOM 657 C CA . ILE A 1 84 ? -7.079 3.346 10.168 1.00 92.12 84 ILE A CA 1
ATOM 658 C C . ILE A 1 84 ? -5.814 2.990 9.398 1.00 92.12 84 ILE A C 1
ATOM 660 O O . ILE A 1 84 ? -4.726 2.951 9.971 1.00 92.12 84 ILE A O 1
ATOM 664 N N . ASN A 1 85 ? -5.960 2.751 8.097 1.00 87.75 85 ASN A N 1
ATOM 665 C CA . ASN A 1 85 ? -4.831 2.617 7.191 1.00 87.75 85 ASN A CA 1
ATOM 666 C C . ASN A 1 85 ? -4.710 3.885 6.326 1.00 87.75 85 ASN A C 1
ATOM 668 O O . ASN A 1 85 ? -5.530 4.056 5.422 1.00 87.75 85 ASN A O 1
ATOM 672 N N . PRO A 1 86 ? -3.712 4.754 6.565 1.00 87.56 86 PRO A N 1
ATOM 673 C CA . PRO A 1 86 ? -3.567 6.007 5.826 1.00 87.56 86 PRO A CA 1
ATOM 674 C C . PRO A 1 86 ? -3.074 5.817 4.384 1.00 87.56 86 PRO A C 1
ATOM 676 O O . PRO A 1 86 ? -3.185 6.745 3.589 1.00 87.56 86 PRO A O 1
ATOM 679 N N . TYR A 1 87 ? -2.546 4.638 4.031 1.00 86.69 87 TYR A N 1
ATOM 680 C CA . TYR A 1 87 ? -1.941 4.391 2.721 1.00 86.69 87 TYR A CA 1
ATOM 681 C C . TYR A 1 87 ? -2.423 3.085 2.098 1.00 86.69 87 TYR A C 1
ATOM 683 O O . TYR A 1 87 ? -2.306 2.017 2.687 1.00 86.69 87 TYR A O 1
ATOM 691 N N . ARG A 1 88 ? -2.868 3.109 0.842 1.00 86.94 88 ARG A N 1
ATOM 692 C CA . ARG A 1 88 ? -3.280 1.894 0.108 1.00 86.94 88 ARG A CA 1
ATOM 693 C C . ARG A 1 88 ? -2.127 1.080 -0.479 1.00 86.94 88 ARG A C 1
ATOM 695 O O . ARG A 1 88 ? -2.361 0.294 -1.382 1.00 86.94 88 ARG A O 1
ATOM 702 N N . GLY A 1 89 ? -0.915 1.256 0.032 1.00 88.19 89 GLY A N 1
ATOM 703 C CA . GLY A 1 89 ? 0.318 0.679 -0.492 1.00 88.19 89 GLY A CA 1
ATOM 704 C C . GLY A 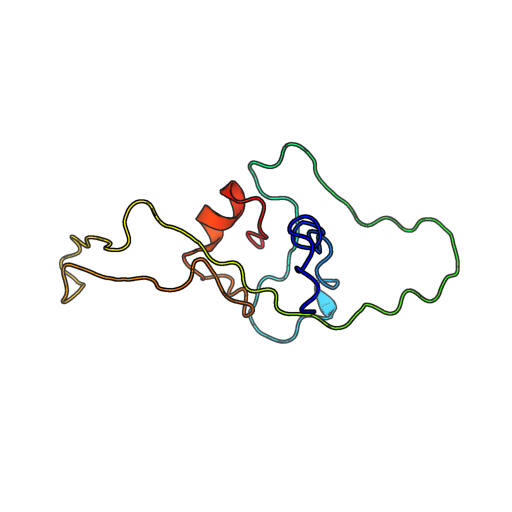1 89 ? 1.494 1.610 -0.205 1.00 88.19 89 GLY A C 1
ATOM 705 O O . GLY A 1 89 ? 1.300 2.749 0.212 1.00 88.19 89 GLY A O 1
ATOM 706 N N . CYS A 1 90 ? 2.717 1.128 -0.404 1.00 86.12 90 CYS A N 1
ATOM 707 C CA . CYS A 1 90 ? 3.922 1.950 -0.316 1.00 86.12 90 CYS A CA 1
ATOM 708 C C . CYS A 1 90 ? 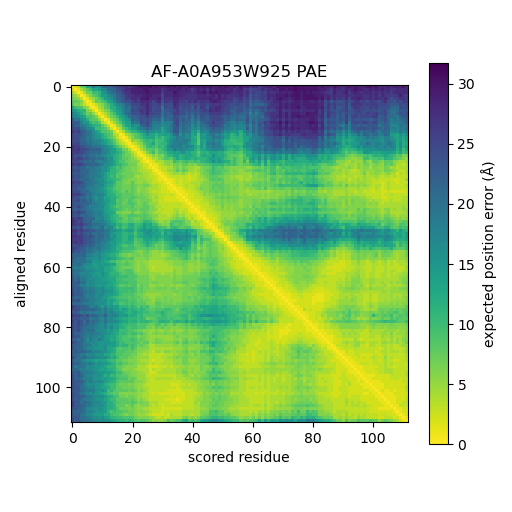4.986 1.456 -1.303 1.00 86.12 90 CYS A C 1
ATOM 710 O O . CYS A 1 90 ? 4.956 0.299 -1.732 1.00 86.12 90 CYS A O 1
ATOM 712 N N . GLU A 1 91 ? 5.940 2.329 -1.623 1.00 83.31 91 GLU A N 1
ATOM 713 C CA . GLU A 1 91 ? 7.068 2.080 -2.535 1.00 83.31 91 GLU A CA 1
ATOM 714 C C . GLU A 1 91 ? 7.909 0.845 -2.172 1.00 83.31 91 GLU A C 1
ATOM 716 O O . GLU A 1 91 ? 8.497 0.215 -3.044 1.00 83.31 91 GLU A O 1
ATOM 721 N N . HIS A 1 92 ? 7.908 0.433 -0.899 1.00 81.81 92 HIS A N 1
ATOM 722 C CA . HIS A 1 92 ? 8.629 -0.757 -0.441 1.00 81.81 92 HIS A CA 1
ATOM 723 C C . HIS A 1 92 ? 8.132 -2.056 -1.083 1.00 81.81 92 HIS A C 1
ATOM 725 O O . HIS A 1 92 ? 8.871 -3.040 -1.142 1.00 81.81 92 HIS A O 1
ATOM 731 N N . GLY A 1 93 ? 6.861 -2.101 -1.497 1.00 83.19 93 GLY A N 1
ATOM 732 C CA . GLY A 1 93 ? 6.296 -3.244 -2.209 1.00 83.19 93 GLY A CA 1
ATOM 733 C C . GLY A 1 93 ? 6.448 -4.589 -1.488 1.00 83.19 93 GLY A C 1
ATOM 734 O O . GLY A 1 93 ? 6.601 -5.603 -2.164 1.00 83.19 93 GLY A O 1
ATOM 735 N N . CYS A 1 94 ? 6.448 -4.629 -0.147 1.00 85.31 94 CYS A N 1
ATOM 736 C CA . CYS A 1 94 ? 6.712 -5.851 0.623 1.00 85.31 94 CYS A CA 1
ATOM 737 C C . CYS A 1 94 ? 5.832 -7.022 0.156 1.00 85.31 94 CYS A C 1
ATOM 739 O O . CYS A 1 94 ? 4.621 -6.872 -0.032 1.00 85.31 94 CYS A O 1
ATOM 741 N N . ILE A 1 95 ? 6.421 -8.213 0.013 1.00 81.31 95 ILE A N 1
ATOM 742 C CA . ILE A 1 95 ? 5.684 -9.409 -0.435 1.00 81.31 95 ILE A CA 1
ATOM 743 C C . ILE A 1 95 ? 4.521 -9.779 0.499 1.00 81.31 95 ILE A C 1
ATOM 745 O O . ILE A 1 95 ? 3.496 -10.270 0.046 1.00 81.31 95 ILE A O 1
ATOM 749 N N . TYR A 1 96 ? 4.653 -9.454 1.784 1.00 84.38 96 TYR A N 1
ATOM 750 C CA . TYR A 1 96 ? 3.652 -9.664 2.830 1.00 84.38 96 TYR A CA 1
ATOM 751 C C . TYR A 1 96 ? 2.757 -8.435 3.079 1.00 84.38 96 TYR A C 1
ATOM 753 O O . TYR A 1 96 ? 2.052 -8.373 4.084 1.00 84.38 96 TYR A O 1
ATOM 761 N N . CYS A 1 97 ? 2.799 -7.416 2.213 1.00 88.00 97 CYS A N 1
ATOM 762 C CA . CYS A 1 97 ? 1.979 -6.223 2.393 1.00 88.00 97 CYS A CA 1
ATOM 763 C C . CYS A 1 97 ? 0.492 -6.560 2.215 1.00 88.00 97 CYS A C 1
ATOM 765 O O . CYS A 1 97 ? 0.069 -7.070 1.176 1.00 88.00 97 CYS A O 1
ATOM 767 N N . PHE A 1 98 ? -0.324 -6.209 3.207 1.00 86.88 98 PHE A N 1
ATOM 768 C CA . PHE A 1 98 ? -1.754 -6.517 3.192 1.00 86.88 98 PHE A CA 1
ATOM 769 C C . PHE A 1 98 ? -2.532 -5.815 2.063 1.00 86.88 98 PHE A C 1
ATOM 771 O O . PHE A 1 98 ? -3.620 -6.257 1.711 1.00 86.88 98 PHE A O 1
ATOM 778 N N . ALA A 1 99 ? -1.998 -4.735 1.481 1.00 89.25 99 ALA A N 1
ATOM 779 C CA . ALA A 1 99 ? -2.640 -4.002 0.388 1.00 89.25 99 ALA A CA 1
ATOM 780 C C . ALA A 1 99 ? -2.541 -4.723 -0.975 1.00 89.25 99 ALA A C 1
ATOM 782 O O . ALA A 1 99 ? -3.229 -4.371 -1.936 1.00 89.25 99 ALA A O 1
ATOM 783 N N . ARG A 1 100 ? -1.716 -5.768 -1.083 1.00 87.19 100 ARG A N 1
ATOM 784 C CA . ARG A 1 100 ? -1.401 -6.447 -2.352 1.00 87.19 100 ARG A CA 1
ATOM 785 C C . ARG A 1 100 ? -2.594 -7.136 -3.015 1.00 87.19 100 ARG A C 1
ATOM 787 O O . ARG A 1 100 ? -2.758 -6.956 -4.220 1.00 87.19 100 ARG A O 1
ATOM 794 N N . PRO A 1 101 ? -3.481 -7.844 -2.288 1.00 88.38 101 PRO A N 1
ATOM 795 C CA . PRO A 1 101 ? -4.703 -8.370 -2.888 1.00 88.38 101 PRO A CA 1
ATOM 796 C C . PRO A 1 101 ? -5.565 -7.261 -3.497 1.00 88.38 101 PRO A C 1
ATOM 798 O O . PRO A 1 101 ? -6.150 -7.455 -4.558 1.00 88.38 101 PRO A O 1
ATOM 801 N N . THR A 1 102 ? -5.608 -6.080 -2.867 1.00 88.75 102 THR A N 1
ATOM 802 C CA . THR A 1 102 ? -6.364 -4.937 -3.396 1.00 88.75 102 THR A CA 1
ATOM 803 C C . THR A 1 102 ? -5.692 -4.265 -4.592 1.00 88.75 102 THR A C 1
ATOM 805 O O . THR A 1 102 ? -6.397 -3.824 -5.495 1.00 88.75 102 THR A O 1
ATOM 808 N N . HIS A 1 103 ? -4.356 -4.259 -4.673 1.00 88.88 103 HIS A N 1
ATOM 809 C CA . HIS A 1 103 ? -3.626 -3.735 -5.835 1.00 88.88 103 HIS A CA 1
ATOM 810 C C . HIS A 1 103 ? -4.049 -4.403 -7.149 1.00 88.88 103 HIS A C 1
ATOM 812 O O . HIS A 1 103 ? -4.172 -3.716 -8.161 1.00 88.88 103 HIS A O 1
ATOM 818 N N . ALA A 1 104 ? -4.361 -5.705 -7.120 1.00 88.75 104 ALA A N 1
ATOM 819 C CA . ALA A 1 104 ? -4.834 -6.431 -8.297 1.00 88.75 104 ALA A CA 1
ATOM 820 C C . ALA A 1 104 ? -6.141 -5.859 -8.879 1.00 88.75 104 ALA A C 1
ATOM 822 O O . ALA A 1 104 ? -6.366 -5.981 -10.077 1.00 88.75 104 ALA A O 1
ATOM 823 N N . TYR A 1 105 ? -6.997 -5.244 -8.053 1.00 88.19 105 TYR A N 1
ATOM 824 C CA . TYR A 1 105 ? -8.247 -4.617 -8.502 1.00 88.19 105 TYR A CA 1
ATOM 825 C C . TYR A 1 105 ? -8.052 -3.175 -8.982 1.00 88.19 105 TYR A C 1
ATOM 827 O O . TYR A 1 105 ? -8.861 -2.676 -9.759 1.00 88.19 105 TYR A O 1
ATOM 835 N N . TYR A 1 106 ? -6.997 -2.497 -8.523 1.00 86.69 106 TYR A N 1
ATOM 836 C CA . TYR A 1 106 ? -6.683 -1.117 -8.909 1.00 86.69 106 TYR A CA 1
ATOM 837 C C . TYR A 1 106 ? -5.764 -1.024 -10.132 1.00 86.69 106 TYR A C 1
ATOM 839 O O . TYR A 1 106 ? -5.398 0.072 -10.553 1.00 86.69 106 TYR A O 1
ATOM 847 N N . GLY A 1 107 ? -5.392 -2.166 -10.714 1.00 84.00 107 GLY A N 1
ATOM 848 C CA . GLY A 1 107 ? -4.400 -2.238 -11.783 1.00 84.00 107 GLY A CA 1
ATOM 849 C C . GLY A 1 107 ? -3.038 -1.706 -11.357 1.00 84.00 107 GLY A C 1
ATOM 850 O O . GLY A 1 107 ? -2.331 -1.079 -12.148 1.00 84.00 107 GLY A O 1
ATOM 851 N N . LEU A 1 108 ? -2.713 -1.928 -10.082 1.00 86.38 108 LEU A N 1
ATOM 852 C CA . LEU A 1 108 ? -1.401 -1.718 -9.492 1.00 86.38 108 LEU A CA 1
ATOM 853 C C . LEU A 1 108 ? -0.683 -3.066 -9.375 1.00 86.38 108 LEU A C 1
ATOM 855 O O . LEU A 1 108 ? -1.302 -4.133 -9.373 1.00 86.38 108 LEU A O 1
ATOM 859 N N . SER A 1 109 ? 0.638 -3.022 -9.213 1.00 84.06 109 SER A N 1
ATOM 860 C CA . SER A 1 109 ? 1.445 -4.229 -9.047 1.00 84.06 109 SER A CA 1
ATOM 861 C C . SER A 1 109 ? 1.083 -4.999 -7.771 1.00 84.06 109 SER A C 1
ATOM 863 O O . SER A 1 109 ? 1.321 -4.538 -6.645 1.00 84.06 109 SER A O 1
ATOM 865 N N . ALA A 1 110 ? 0.541 -6.207 -7.936 1.00 84.69 110 ALA A N 1
ATOM 866 C CA . ALA A 1 110 ? 0.284 -7.145 -6.841 1.00 84.69 110 ALA A CA 1
ATOM 867 C C . ALA A 1 110 ? 1.528 -7.979 -6.475 1.00 84.69 110 ALA A C 1
ATOM 869 O O . ALA A 1 110 ? 1.560 -8.602 -5.416 1.00 84.69 110 ALA A O 1
ATOM 870 N N . GLY A 1 111 ? 2.567 -7.946 -7.319 1.00 79.50 111 GLY A N 1
ATOM 871 C CA . GLY A 1 111 ? 3.846 -8.631 -7.117 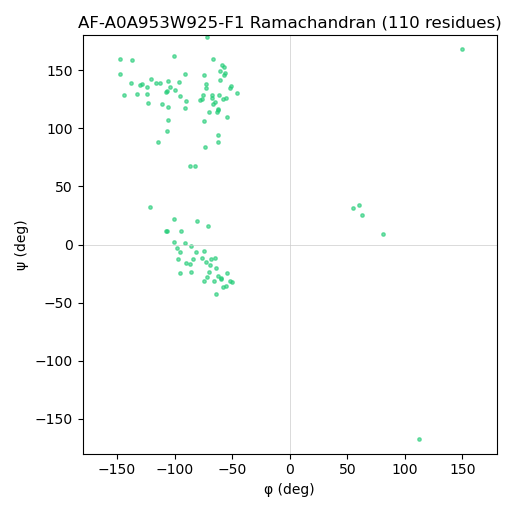1.00 79.50 111 GLY A CA 1
ATOM 872 C C . GLY A 1 111 ? 3.787 -10.144 -7.057 1.00 79.50 111 GLY A C 1
ATOM 873 O O . GLY A 1 111 ? 4.661 -10.757 -6.441 1.00 79.50 111 GLY A O 1
ATOM 874 N N . VAL A 1 112 ? 2.756 -10.697 -7.686 1.00 71.25 112 VAL A N 1
ATOM 875 C CA . VAL A 1 112 ? 2.575 -12.120 -7.960 1.00 71.25 112 VAL A CA 1
ATOM 876 C C . VAL A 1 112 ? 2.936 -12.448 -9.391 1.00 71.25 112 VAL A C 1
ATOM 878 O O . VAL A 1 112 ? 3.246 -11.542 -10.193 1.00 71.25 112 VAL A O 1
#

Solvent-accessible surface area (backbone atoms only — not comparable to full-atom values): 7873 Å² total; per-residue (Å²): 135,83,79,76,78,62,82,70,70,79,65,70,71,83,76,74,70,74,63,54,88,73,62,84,77,74,34,44,62,37,70,42,58,32,92,73,51,95,62,81,76,81,93,72,88,86,85,68,98,63,91,80,75,80,75,79,91,77,88,82,87,81,90,79,86,69,96,66,66,73,45,78,46,89,53,95,86,47,100,54,52,68,48,71,74,96,58,86,63,61,93,65,42,45,73,84,44,84,41,28,78,56,21,22,77,70,76,38,71,38,37,93

Sequence (112 aa):
MTRAADPLAAFTRQTEGPPPDQAKGRGARSNRSGRFEKLARERVDDGWDIDDEPAPLKTDVTLETPRKIINYIESPFVGFDRSINPYRGCEHGCIYCFARPTHAYYGLSAGV